Protein AF-A0AAN4ZEY9-F1 (afdb_monomer)

Sequence (104 aa):
LICASRSPPEIDVVPFLPQPPITRKPCDSSREACYYFRYHGSRVSRDFPVHGCAKFEDLPRECKSGVDFYEPNWRIRHGGAEYFGSIKCCSNDYCNEIEEPMFV

Mean predicted aligned error: 7.54 Å

Secondary structure (DSSP, 8-state):
-EEEEBPPPS-TT-TTSPPPPPEEEE--TTTEEEEEEEE--SSSS---EEEEEEEGGGS-GGGGGTS-EEEEEEEEEETTEEEEEEEEEESSTTTT---GGG--

InterPro domains:
  IPR045860 Snake toxin-like superfamily [G3DSA:2.10.60.10] (21-99)
  IPR045860 Snake toxin-like superfamily [SSF57302] (21-96)

Radius of gyration: 13.15 Å; Cα contacts (8 Å, |Δi|>4): 219; chains: 1; bounding box: 29×28×37 Å

Structure (mmCIF, N/CA/C/O backbone):
data_AF-A0AAN4ZEY9-F1
#
_entry.id   AF-A0AAN4ZEY9-F1
#
loop_
_atom_site.group_PDB
_atom_site.id
_atom_site.type_symbol
_atom_site.label_atom_id
_atom_site.label_alt_id
_atom_site.label_comp_id
_atom_site.label_asym_id
_atom_site.label_entity_id
_atom_site.label_seq_id
_atom_site.pdbx_PDB_ins_code
_atom_site.Cartn_x
_atom_site.Cartn_y
_atom_site.Cartn_z
_atom_site.occupancy
_atom_site.B_iso_or_equiv
_atom_site.auth_seq_id
_atom_site.auth_comp_id
_atom_site.auth_asym_id
_atom_site.auth_atom_id
_atom_site.pdbx_PDB_model_num
ATOM 1 N N . LEU A 1 1 ? -12.401 6.448 5.206 1.00 89.00 1 LEU A N 1
ATOM 2 C CA . LEU A 1 1 ? -11.058 6.469 4.599 1.00 89.00 1 LEU A CA 1
ATOM 3 C C . LEU A 1 1 ? -11.204 6.222 3.108 1.00 89.00 1 LEU A C 1
ATOM 5 O O . LEU A 1 1 ? -11.908 5.291 2.732 1.00 89.00 1 LEU A O 1
ATOM 9 N N . ILE A 1 2 ? -10.598 7.049 2.267 1.00 92.88 2 ILE A N 1
ATOM 10 C CA . ILE A 1 2 ? -10.559 6.873 0.813 1.00 92.88 2 ILE A CA 1
ATOM 11 C C . ILE A 1 2 ? -9.100 6.712 0.400 1.00 92.88 2 ILE A C 1
ATOM 13 O O . ILE A 1 2 ? -8.296 7.601 0.651 1.00 92.88 2 ILE A O 1
ATOM 17 N N . CYS A 1 3 ? -8.753 5.606 -0.252 1.00 91.56 3 CYS A N 1
ATOM 18 C CA . CYS A 1 3 ? -7.379 5.326 -0.666 1.00 91.56 3 CYS A CA 1
ATOM 19 C C . CYS A 1 3 ? -7.234 5.356 -2.186 1.00 91.56 3 CYS A C 1
ATOM 21 O O . CYS A 1 3 ? -8.173 5.034 -2.925 1.00 91.56 3 CYS A O 1
ATOM 23 N N . ALA A 1 4 ? -6.030 5.686 -2.653 1.00 91.38 4 ALA A N 1
ATOM 24 C CA . ALA A 1 4 ? -5.624 5.373 -4.014 1.00 91.38 4 ALA A CA 1
ATOM 25 C C . ALA A 1 4 ? -5.615 3.850 -4.191 1.00 91.38 4 ALA A C 1
ATOM 27 O O . ALA A 1 4 ? -5.208 3.110 -3.291 1.00 91.38 4 ALA A O 1
ATOM 28 N N . SER A 1 5 ? -6.078 3.376 -5.342 1.00 88.44 5 SER A N 1
ATOM 29 C CA . SER A 1 5 ? -6.149 1.962 -5.667 1.00 88.44 5 SER A CA 1
ATOM 30 C C . SER A 1 5 ? -5.651 1.708 -7.081 1.00 88.44 5 SER A C 1
ATOM 32 O O . SER A 1 5 ? -6.132 2.300 -8.052 1.00 88.44 5 SER A O 1
ATOM 34 N N . ARG A 1 6 ? -4.670 0.815 -7.167 1.00 85.56 6 ARG A N 1
ATOM 35 C CA . ARG A 1 6 ? -4.066 0.321 -8.399 1.00 85.56 6 ARG A CA 1
ATOM 36 C C . ARG A 1 6 ? -3.591 -1.096 -8.117 1.00 85.56 6 ARG A C 1
ATOM 38 O O . ARG A 1 6 ? -2.706 -1.293 -7.288 1.00 85.56 6 ARG A O 1
ATOM 45 N N . SER A 1 7 ? -4.212 -2.065 -8.773 1.00 74.88 7 SER A N 1
ATOM 46 C CA . SER A 1 7 ? -3.790 -3.463 -8.711 1.00 74.88 7 SER A CA 1
ATOM 47 C C . SER A 1 7 ? -2.656 -3.715 -9.707 1.00 74.88 7 SER A C 1
ATOM 49 O O . SER A 1 7 ? -2.605 -3.040 -10.743 1.00 74.88 7 SER A O 1
ATOM 51 N N . PRO A 1 8 ? -1.765 -4.683 -9.432 1.00 68.25 8 PRO A N 1
ATOM 52 C CA . PRO A 1 8 ? -0.856 -5.166 -10.459 1.00 68.25 8 PRO A CA 1
ATOM 53 C C . PRO A 1 8 ? -1.675 -5.747 -11.628 1.00 68.25 8 PRO A C 1
ATOM 55 O O . PRO A 1 8 ? -2.797 -6.220 -11.414 1.00 68.25 8 PRO A O 1
ATOM 58 N N . PRO A 1 9 ? -1.163 -5.699 -12.869 1.00 61.53 9 PRO A N 1
ATOM 59 C CA . PRO A 1 9 ? -1.810 -6.385 -13.981 1.00 61.53 9 PRO A CA 1
ATOM 60 C C . PRO A 1 9 ? -1.915 -7.889 -13.678 1.00 61.53 9 PRO A C 1
ATOM 62 O O . PRO A 1 9 ? -0.970 -8.475 -13.163 1.00 61.53 9 PRO A O 1
ATOM 65 N N . GLU A 1 10 ? -3.035 -8.527 -14.037 1.00 57.72 10 GLU A N 1
ATOM 66 C CA . GLU A 1 10 ? -3.273 -9.972 -13.819 1.00 57.72 10 GLU A CA 1
ATOM 67 C C . GLU A 1 10 ? -2.274 -10.886 -14.559 1.00 57.72 10 GLU A C 1
ATOM 69 O O . GLU A 1 10 ? -2.257 -12.097 -14.352 1.00 57.72 10 GLU A O 1
ATOM 74 N N . ILE A 1 11 ? -1.441 -10.319 -15.437 1.00 53.97 11 ILE A N 1
ATOM 75 C CA . ILE A 1 11 ? -0.481 -11.043 -16.262 1.00 53.97 11 ILE A CA 1
ATOM 76 C C . ILE A 1 11 ? 0.926 -10.765 -15.724 1.00 53.97 11 ILE A C 1
ATOM 78 O O . ILE A 1 11 ? 1.481 -9.693 -15.966 1.00 53.97 11 ILE A O 1
ATOM 82 N N . ASP A 1 12 ? 1.521 -11.768 -15.075 1.00 51.06 12 ASP A N 1
ATOM 83 C CA . ASP A 1 12 ? 2.867 -11.785 -14.462 1.00 51.06 12 ASP A CA 1
ATOM 84 C C . ASP A 1 12 ? 4.047 -11.402 -15.397 1.00 51.06 12 ASP A C 1
ATOM 86 O O . ASP A 1 12 ? 5.207 -11.470 -14.994 1.00 51.06 12 ASP A O 1
ATOM 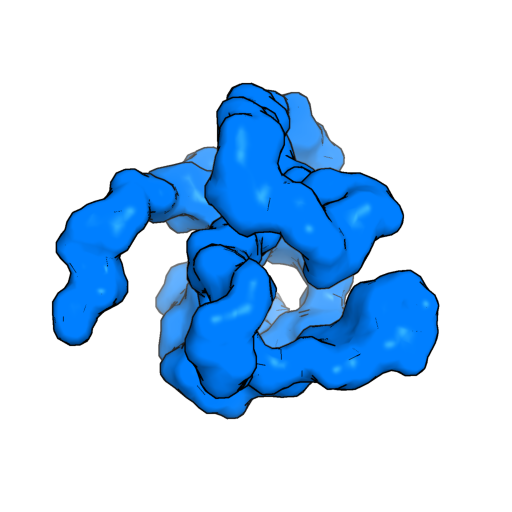90 N N . VAL A 1 13 ? 3.815 -11.055 -16.672 1.00 49.84 13 VAL A N 1
ATOM 91 C CA . VAL A 1 13 ? 4.857 -11.187 -17.712 1.00 49.84 13 VAL A CA 1
ATOM 92 C C . VAL A 1 13 ? 4.946 -10.041 -18.727 1.00 49.84 13 VAL A C 1
ATOM 94 O O . VAL A 1 13 ? 5.798 -10.104 -19.609 1.00 49.84 13 VAL A O 1
ATOM 97 N N . VAL A 1 14 ? 4.154 -8.962 -18.660 1.00 50.53 14 VAL A N 1
ATOM 98 C CA . VAL A 1 14 ? 4.226 -7.930 -19.725 1.00 50.53 14 VAL A CA 1
ATOM 99 C C . VAL A 1 14 ? 4.725 -6.575 -19.215 1.00 50.53 14 VAL A C 1
ATOM 101 O O . VAL A 1 14 ? 3.922 -5.725 -18.835 1.00 50.53 14 VAL A O 1
ATOM 104 N N . PRO A 1 15 ? 6.045 -6.305 -19.284 1.00 52.00 15 PRO A N 1
ATOM 105 C CA . PRO A 1 15 ? 6.624 -5.031 -18.856 1.00 52.00 15 PRO A CA 1
ATOM 106 C C . PRO A 1 15 ? 6.149 -3.807 -19.661 1.00 52.00 15 PRO A C 1
ATOM 108 O O . PRO A 1 15 ? 6.461 -2.688 -19.274 1.00 52.00 15 PRO A O 1
ATOM 111 N N . PHE A 1 16 ? 5.412 -3.977 -20.764 1.00 54.97 16 PHE A N 1
ATOM 112 C CA . PHE A 1 16 ? 5.058 -2.899 -21.699 1.00 54.97 16 PHE A CA 1
ATOM 113 C C . PHE A 1 16 ? 3.580 -2.498 -21.707 1.00 54.97 16 PHE A C 1
ATOM 115 O O . PHE A 1 16 ? 3.202 -1.639 -22.503 1.00 54.97 16 PHE A O 1
ATOM 122 N N . LEU A 1 17 ? 2.742 -3.081 -20.847 1.00 59.72 17 LEU A N 1
ATOM 123 C CA . LEU A 1 17 ? 1.372 -2.594 -20.723 1.00 59.72 17 LEU A CA 1
ATOM 124 C C . LEU A 1 17 ? 1.358 -1.266 -19.953 1.00 59.72 17 LEU A C 1
ATOM 126 O O . LEU A 1 17 ? 2.085 -1.129 -18.963 1.00 59.72 17 LEU A O 1
ATOM 130 N N . PRO A 1 18 ? 0.558 -0.277 -20.392 1.00 64.00 18 PRO A N 1
ATOM 131 C CA . PRO A 1 18 ? 0.346 0.930 -19.608 1.00 64.00 18 PRO A CA 1
ATOM 132 C C . PRO A 1 18 ? -0.175 0.536 -18.225 1.00 64.00 18 PRO A C 1
ATOM 134 O O . PRO A 1 18 ? -1.072 -0.304 -18.110 1.00 64.00 18 PRO A O 1
ATOM 137 N N . GLN A 1 19 ? 0.408 1.120 -17.174 1.00 66.12 19 GLN A N 1
ATOM 138 C CA . GLN A 1 19 ? -0.0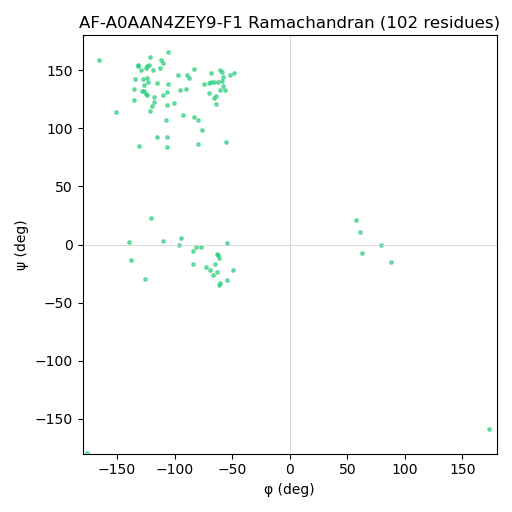77 0.888 -15.818 1.00 66.12 19 GLN A CA 1
ATOM 139 C C . GLN A 1 19 ? -1.556 1.305 -15.743 1.00 66.12 19 GLN A C 1
ATOM 141 O O . GLN A 1 19 ? -1.910 2.363 -16.279 1.00 66.12 19 GLN A O 1
ATOM 146 N N . PRO A 1 20 ? -2.426 0.514 -15.091 1.00 72.56 20 PRO A N 1
ATOM 147 C CA . PRO A 1 20 ? -3.812 0.915 -14.906 1.00 72.56 20 PRO A CA 1
ATOM 148 C C . PRO A 1 20 ? -3.875 2.257 -14.158 1.00 72.56 20 PRO A C 1
ATOM 150 O O . PRO A 1 20 ? -3.045 2.509 -13.279 1.00 72.56 20 PRO A O 1
ATOM 153 N N . PRO A 1 21 ? -4.829 3.147 -14.482 1.00 80.56 21 PRO A N 1
ATOM 154 C CA . PRO A 1 21 ? -4.945 4.431 -13.799 1.00 80.56 21 PRO A CA 1
ATOM 155 C C . PRO A 1 21 ? -5.150 4.229 -12.291 1.00 80.56 21 PRO A C 1
ATOM 157 O O . PRO A 1 21 ? -5.750 3.241 -11.866 1.00 80.56 21 PRO A O 1
ATOM 160 N N . ILE A 1 22 ? -4.655 5.168 -11.472 1.00 84.69 22 ILE A N 1
ATOM 161 C CA . ILE A 1 22 ? -5.039 5.187 -10.053 1.00 84.69 22 ILE A CA 1
ATOM 162 C C . ILE A 1 22 ? -6.531 5.501 -9.999 1.00 84.69 22 ILE A C 1
ATOM 164 O O . ILE A 1 22 ? -7.002 6.490 -10.560 1.00 84.69 22 ILE A O 1
ATOM 168 N N . THR A 1 23 ? -7.266 4.639 -9.313 1.00 89.31 23 THR A N 1
ATOM 169 C CA . THR A 1 23 ? -8.666 4.856 -8.956 1.00 89.31 23 THR A CA 1
ATOM 170 C C . THR A 1 23 ? -8.768 5.185 -7.474 1.00 89.31 23 THR A C 1
ATOM 172 O O . THR A 1 23 ? -7.816 5.001 -6.718 1.00 89.31 23 THR A O 1
ATOM 175 N N . ARG A 1 24 ? -9.918 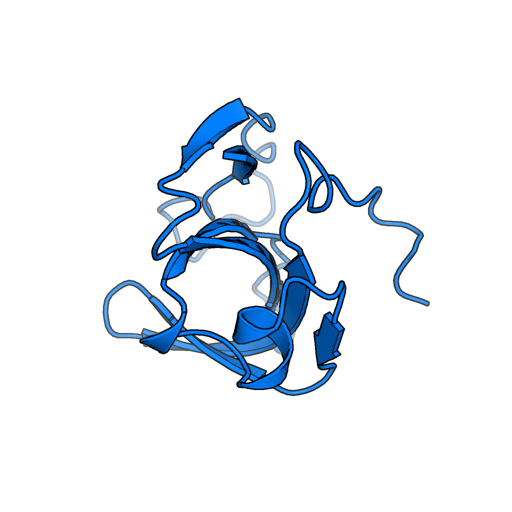5.698 -7.038 1.00 90.75 24 ARG A N 1
ATOM 176 C CA . ARG A 1 24 ? -10.175 6.015 -5.629 1.00 90.75 24 ARG A CA 1
ATOM 177 C C . ARG A 1 24 ? -11.186 5.026 -5.089 1.00 90.75 24 ARG A C 1
ATOM 179 O O . ARG A 1 24 ? -12.241 4.844 -5.696 1.00 90.75 24 ARG A O 1
ATOM 186 N N . LYS A 1 25 ? -10.869 4.399 -3.961 1.00 89.69 25 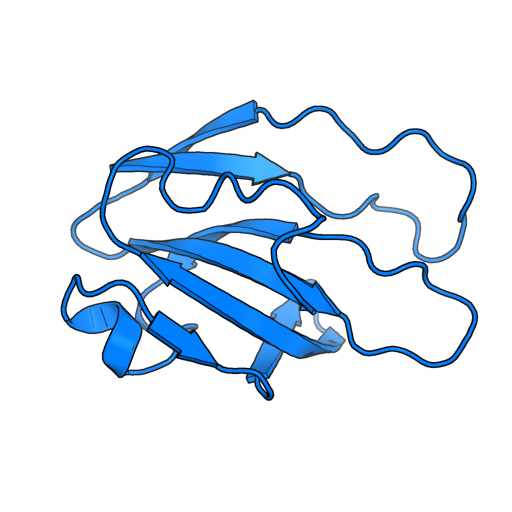LYS A N 1
ATOM 187 C CA . LYS A 1 25 ? -11.729 3.385 -3.352 1.00 89.69 25 LYS A CA 1
ATOM 188 C C . LYS A 1 25 ? -11.988 3.715 -1.880 1.00 89.69 25 LYS A C 1
ATOM 190 O O . LYS A 1 25 ? -11.032 4.013 -1.164 1.00 89.69 25 LYS A O 1
ATOM 195 N N . PRO A 1 26 ? -13.250 3.673 -1.413 1.00 93.50 26 PRO A N 1
ATOM 196 C CA . PRO A 1 26 ? -13.539 3.747 0.012 1.00 93.50 26 PRO A CA 1
ATOM 197 C C . PRO A 1 26 ? -13.048 2.476 0.721 1.00 93.50 26 PRO A C 1
ATOM 199 O O . PRO A 1 26 ? -13.212 1.370 0.204 1.00 93.50 26 PRO A O 1
ATOM 202 N N . CYS A 1 27 ? -12.477 2.657 1.907 1.00 89.31 27 CYS A N 1
ATOM 203 C CA . CYS A 1 27 ? -11.999 1.607 2.803 1.00 89.31 27 CYS A CA 1
ATOM 204 C C . CYS A 1 27 ? -12.661 1.748 4.180 1.00 89.31 27 CYS A C 1
ATOM 206 O O . CYS A 1 27 ? -13.035 2.854 4.601 1.00 89.31 27 CYS A O 1
ATOM 208 N N . ASP A 1 28 ? -12.767 0.636 4.900 1.00 91.38 28 ASP A N 1
ATOM 209 C CA . ASP A 1 28 ? -13.265 0.600 6.271 1.00 91.38 28 ASP A CA 1
ATOM 210 C C . ASP A 1 28 ? -12.187 1.108 7.236 1.00 91.38 28 ASP A C 1
ATOM 212 O O . ASP A 1 28 ? -11.314 0.362 7.672 1.00 91.38 28 ASP A O 1
ATOM 216 N N . SER A 1 29 ? -12.271 2.380 7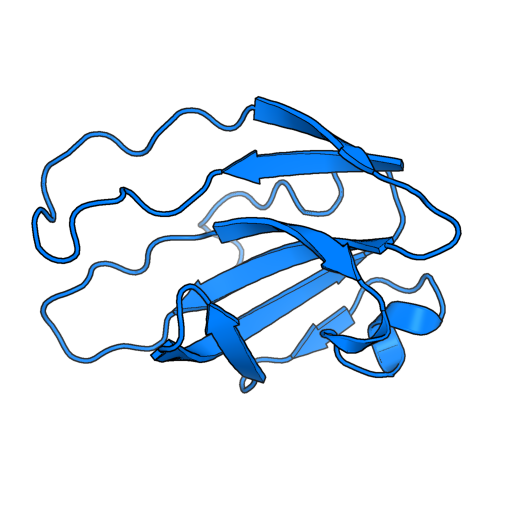.630 1.00 86.81 29 SER A N 1
ATOM 217 C CA . SER A 1 29 ? -11.307 3.011 8.544 1.00 86.81 29 SER A CA 1
ATOM 218 C C . SER A 1 29 ? -11.236 2.372 9.935 1.00 86.81 29 SER A C 1
ATOM 220 O O . SER A 1 29 ? -10.346 2.714 10.706 1.00 86.81 29 SER A O 1
ATOM 222 N N . SER A 1 30 ? -12.172 1.486 10.293 1.00 87.06 30 SER A N 1
ATOM 223 C CA . SER A 1 30 ? -12.128 0.762 11.567 1.00 87.06 30 SER A CA 1
ATOM 224 C C . SER A 1 30 ? -11.241 -0.487 11.524 1.00 87.06 30 SER A C 1
ATOM 226 O O . SER A 1 30 ? -10.874 -1.012 12.577 1.00 87.06 30 SER A O 1
ATOM 228 N N . ARG A 1 31 ? -10.902 -0.983 10.325 1.00 89.62 31 ARG A N 1
ATOM 229 C CA . ARG A 1 31 ? -10.193 -2.261 10.122 1.00 89.62 31 ARG A CA 1
ATOM 230 C C . ARG A 1 31 ? -9.099 -2.211 9.059 1.00 89.62 31 ARG A C 1
ATOM 232 O O . ARG A 1 31 ? -8.300 -3.146 8.977 1.00 89.62 31 ARG A O 1
ATOM 239 N N . GLU A 1 32 ? -9.072 -1.158 8.257 1.00 91.00 32 GLU A N 1
ATOM 240 C CA . GLU A 1 32 ? -8.207 -1.005 7.098 1.00 91.00 32 GLU A CA 1
ATOM 241 C C . GLU A 1 32 ? -7.455 0.328 7.134 1.00 91.00 32 GLU A C 1
ATOM 243 O O . GLU A 1 32 ? -7.955 1.342 7.625 1.00 91.00 32 GLU A O 1
ATOM 248 N N . ALA A 1 33 ? -6.266 0.318 6.539 1.00 90.75 33 ALA A N 1
ATOM 249 C CA . ALA A 1 33 ? -5.480 1.502 6.222 1.00 90.75 33 ALA A CA 1
ATOM 250 C C . ALA A 1 33 ? -5.211 1.568 4.716 1.00 90.75 33 ALA A C 1
ATOM 252 O O . ALA A 1 33 ? -5.282 0.562 3.998 1.00 90.75 33 ALA A O 1
ATOM 253 N N . CYS A 1 34 ? -4.860 2.759 4.244 1.00 91.81 34 CYS A N 1
ATOM 254 C CA . CYS A 1 34 ? -4.296 2.909 2.919 1.00 91.81 34 CYS A CA 1
ATOM 255 C C . CYS A 1 34 ? -2.891 2.321 2.916 1.00 91.81 34 CYS A C 1
ATOM 257 O O . CYS A 1 34 ? -2.125 2.548 3.853 1.00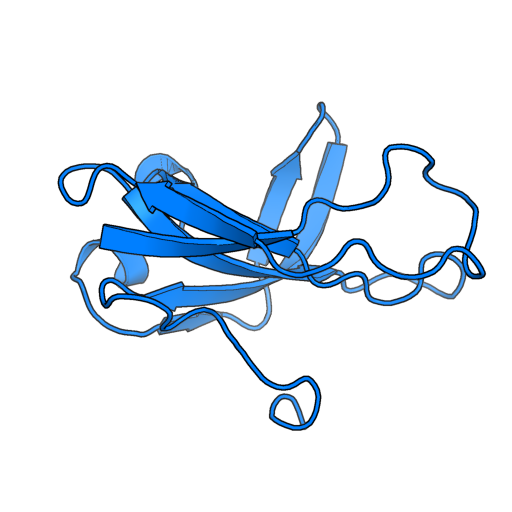 91.81 34 CYS A O 1
ATOM 259 N N . TYR A 1 35 ? -2.536 1.608 1.851 1.00 90.06 35 TYR A N 1
ATOM 260 C CA . TYR A 1 35 ? -1.178 1.120 1.657 1.00 90.06 35 TYR A CA 1
ATOM 261 C C . TYR A 1 35 ? -0.657 1.411 0.254 1.00 90.06 35 TYR A C 1
ATOM 263 O O . TYR A 1 35 ? -1.415 1.531 -0.713 1.00 90.06 35 TYR A O 1
ATOM 271 N N . TYR A 1 36 ? 0.660 1.500 0.176 1.00 89.44 36 TYR A N 1
ATOM 272 C CA . TYR A 1 36 ? 1.469 1.476 -1.027 1.00 89.44 36 TYR A CA 1
ATOM 273 C C . TYR A 1 36 ? 2.495 0.360 -0.854 1.00 89.44 36 TYR A C 1
ATOM 275 O O . TYR A 1 36 ? 3.165 0.316 0.176 1.00 89.44 36 TYR A O 1
ATOM 283 N N . PHE A 1 37 ? 2.626 -0.529 -1.830 1.00 86.69 37 PHE A N 1
ATOM 284 C CA . PHE A 1 37 ? 3.621 -1.594 -1.827 1.00 86.69 37 PHE A CA 1
ATOM 285 C C . PHE A 1 37 ? 4.439 -1.551 -3.112 1.00 86.69 37 PHE A C 1
ATOM 287 O O . PHE A 1 37 ? 3.872 -1.496 -4.202 1.00 86.69 37 PHE A O 1
ATOM 294 N N . ARG A 1 38 ? 5.764 -1.617 -2.992 1.00 82.25 38 ARG A N 1
ATOM 295 C CA . ARG A 1 38 ? 6.688 -1.687 -4.125 1.00 82.25 38 ARG A CA 1
ATOM 296 C C . ARG A 1 38 ? 7.494 -2.972 -4.042 1.00 82.25 38 ARG A C 1
ATOM 298 O O . ARG A 1 38 ? 8.235 -3.179 -3.089 1.00 82.25 38 ARG A O 1
ATOM 305 N N . TYR A 1 39 ? 7.369 -3.822 -5.053 1.00 80.19 39 TYR A N 1
ATOM 306 C CA . TYR A 1 39 ? 8.114 -5.078 -5.137 1.00 80.19 39 TYR A CA 1
ATOM 307 C C . TYR A 1 39 ? 9.626 -4.846 -5.288 1.00 80.19 39 TYR A C 1
ATOM 309 O O . TYR A 1 39 ? 10.049 -3.995 -6.063 1.00 80.19 39 TYR A O 1
ATOM 317 N N . HIS A 1 40 ? 10.435 -5.655 -4.602 1.00 74.38 40 HIS A N 1
ATOM 318 C CA . HIS A 1 40 ? 11.882 -5.764 -4.794 1.00 74.38 40 HIS A CA 1
ATOM 319 C C . HIS A 1 40 ? 12.183 -7.095 -5.511 1.00 74.38 40 HIS A C 1
ATOM 321 O O . HIS A 1 40 ? 12.307 -8.138 -4.870 1.00 74.38 40 HIS A O 1
ATOM 327 N N . GLY A 1 41 ? 12.256 -7.085 -6.849 1.00 62.22 41 GLY A N 1
ATOM 328 C CA . GLY A 1 41 ? 12.454 -8.283 -7.682 1.00 62.22 41 GLY A CA 1
ATOM 329 C C . GLY A 1 41 ? 13.658 -8.202 -8.630 1.00 62.22 41 GLY A C 1
ATOM 330 O O . GLY A 1 41 ? 14.059 -7.128 -9.075 1.00 62.22 41 GLY A O 1
ATOM 331 N N . SER A 1 42 ? 14.250 -9.353 -8.974 1.00 49.47 42 SER A N 1
ATOM 332 C CA . SER A 1 42 ? 15.367 -9.448 -9.921 1.00 49.47 42 SER A CA 1
ATOM 333 C C . SER A 1 42 ? 14.894 -9.392 -11.386 1.00 49.47 42 SER A C 1
ATOM 335 O O . SER A 1 42 ? 14.384 -10.351 -11.956 1.00 49.47 42 SER A O 1
ATOM 337 N N . ARG A 1 43 ? 15.158 -8.253 -12.034 1.00 47.00 43 ARG A N 1
ATOM 338 C CA . ARG A 1 43 ? 15.366 -8.066 -13.489 1.00 47.00 43 ARG A CA 1
ATOM 339 C C . ARG A 1 43 ? 14.249 -8.366 -14.510 1.00 47.00 43 ARG A C 1
ATOM 341 O O . ARG A 1 43 ? 14.472 -7.995 -15.659 1.00 47.00 43 ARG A O 1
ATOM 348 N N . VAL A 1 44 ? 13.084 -8.936 -14.184 1.00 44.03 44 VAL A N 1
ATOM 349 C CA . VAL A 1 44 ? 12.036 -9.194 -15.216 1.00 44.03 44 VAL A CA 1
ATOM 350 C C . VAL A 1 44 ? 10.655 -8.609 -14.892 1.00 44.03 44 VAL A C 1
ATOM 352 O O . VAL A 1 44 ? 9.965 -8.162 -15.807 1.00 44.03 44 VAL A O 1
ATOM 355 N N . SER A 1 45 ? 10.276 -8.480 -13.620 1.00 47.91 45 SER A N 1
ATOM 356 C CA . SER A 1 45 ? 9.097 -7.702 -13.227 1.00 47.91 45 SER A CA 1
ATOM 357 C C . SER A 1 45 ? 9.540 -6.277 -12.907 1.00 47.91 45 SER A C 1
ATOM 359 O O . SER A 1 45 ? 10.253 -6.060 -11.929 1.00 47.91 45 SER A O 1
ATOM 361 N N . ARG A 1 46 ? 9.162 -5.299 -13.734 1.00 52.09 46 ARG A N 1
ATOM 362 C CA . ARG A 1 46 ? 9.288 -3.880 -13.368 1.00 52.09 46 ARG A CA 1
ATOM 363 C C . ARG A 1 46 ? 8.638 -3.662 -11.998 1.00 52.09 46 ARG A C 1
ATOM 365 O O . ARG A 1 46 ? 7.662 -4.337 -11.685 1.00 52.09 46 ARG A O 1
ATOM 372 N N . ASP A 1 47 ? 9.189 -2.749 -11.208 1.00 60.53 47 ASP A N 1
ATOM 373 C CA . ASP A 1 47 ? 8.654 -2.324 -9.914 1.00 60.53 47 ASP A CA 1
ATOM 374 C C . ASP A 1 47 ? 7.201 -1.849 -10.084 1.00 60.53 47 ASP A C 1
ATOM 376 O O . ASP A 1 47 ? 6.964 -0.683 -10.377 1.00 60.53 47 ASP A O 1
ATOM 380 N N . PHE A 1 48 ? 6.217 -2.743 -9.989 1.00 68.44 48 PHE A N 1
ATOM 381 C CA . PHE A 1 48 ? 4.811 -2.363 -10.097 1.00 68.44 48 PHE A CA 1
ATOM 382 C C . PHE A 1 48 ? 4.345 -1.863 -8.730 1.00 68.44 48 PHE A C 1
ATOM 384 O O . PHE A 1 48 ? 4.239 -2.672 -7.804 1.00 68.44 48 PHE A O 1
ATOM 391 N N . PRO A 1 49 ? 4.075 -0.557 -8.563 1.00 77.00 49 PRO A N 1
ATOM 392 C CA . PRO A 1 49 ? 3.513 -0.070 -7.321 1.00 77.00 49 PRO A CA 1
ATOM 393 C C . PRO A 1 49 ? 2.066 -0.550 -7.196 1.00 77.00 49 PRO A C 1
ATOM 395 O O . PRO A 1 49 ? 1.250 -0.390 -8.109 1.00 77.00 49 PRO A O 1
ATOM 398 N N . VAL A 1 50 ? 1.742 -1.126 -6.046 1.00 83.88 50 VAL A N 1
ATOM 399 C CA . VAL A 1 50 ? 0.386 -1.543 -5.698 1.00 83.88 50 VAL A CA 1
ATOM 400 C C . VAL A 1 50 ? -0.161 -0.586 -4.660 1.00 83.88 50 VAL A C 1
ATOM 402 O O . VAL A 1 50 ? 0.494 -0.300 -3.662 1.00 83.88 50 VAL A O 1
ATOM 405 N N . HIS A 1 51 ? -1.375 -0.102 -4.893 1.00 89.00 51 HIS A N 1
ATOM 406 C CA . HIS A 1 51 ? -2.070 0.802 -3.986 1.00 89.00 51 HIS A CA 1
ATOM 407 C C . HIS A 1 51 ? -3.425 0.203 -3.611 1.00 89.00 51 HIS A C 1
ATOM 409 O O . HIS A 1 51 ? -4.117 -0.367 -4.464 1.00 89.00 51 HIS A O 1
ATOM 415 N N . GLY A 1 52 ? -3.865 0.388 -2.368 1.00 90.38 52 GLY A N 1
ATOM 416 C CA . GLY A 1 52 ? -5.237 0.056 -1.998 1.00 90.38 52 GLY A CA 1
ATOM 417 C C . GLY A 1 52 ? -5.542 0.163 -0.513 1.00 90.38 52 GLY A C 1
ATOM 418 O O . GLY A 1 52 ? -4.844 0.843 0.237 1.00 90.38 52 GLY A O 1
ATOM 419 N N . CYS A 1 53 ? -6.603 -0.540 -0.119 1.00 90.12 53 CYS A N 1
ATOM 420 C CA . CYS A 1 53 ? -6.951 -0.818 1.269 1.00 90.12 53 CYS A CA 1
ATOM 421 C C . CYS A 1 53 ? -6.276 -2.129 1.685 1.00 90.12 53 CYS A C 1
ATOM 423 O O . CYS A 1 53 ? -6.366 -3.116 0.950 1.00 90.12 53 CYS A O 1
ATOM 425 N N . ALA A 1 54 ? -5.643 -2.156 2.850 1.00 88.31 54 ALA A N 1
ATOM 426 C CA . ALA A 1 54 ? -5.178 -3.389 3.472 1.00 88.31 54 ALA A CA 1
ATOM 427 C C . ALA A 1 54 ? -5.696 -3.455 4.902 1.00 88.31 54 ALA A C 1
ATOM 429 O O . ALA A 1 54 ? -5.768 -2.437 5.597 1.00 88.31 54 ALA A O 1
ATOM 430 N N . LYS A 1 55 ? -6.056 -4.659 5.342 1.00 88.50 55 LYS A N 1
ATOM 431 C CA . LYS A 1 55 ? -6.481 -4.873 6.718 1.00 88.50 55 LYS A CA 1
ATOM 432 C C . LYS A 1 55 ? -5.299 -4.694 7.656 1.00 88.50 55 LYS A C 1
ATOM 434 O O . LYS A 1 55 ? -4.176 -5.075 7.340 1.00 88.50 55 LYS A O 1
ATOM 439 N N . PHE A 1 56 ? -5.570 -4.211 8.861 1.00 87.00 56 PHE A N 1
ATOM 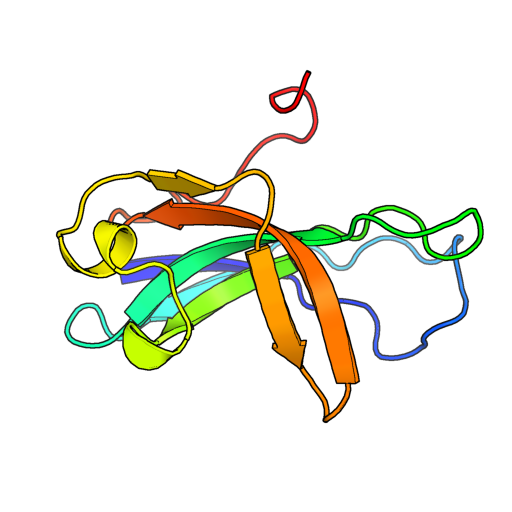440 C CA . PHE A 1 56 ? -4.555 -4.071 9.902 1.00 87.00 56 PHE A CA 1
ATOM 441 C C . PHE A 1 56 ? -3.804 -5.375 10.212 1.00 87.00 56 PHE A C 1
ATOM 443 O O . PHE A 1 56 ? -2.647 -5.324 10.617 1.00 87.00 56 PHE A O 1
ATOM 450 N N . GLU A 1 57 ? -4.440 -6.538 10.059 1.00 86.25 57 GLU A N 1
ATOM 451 C CA . GLU A 1 57 ? -3.804 -7.845 10.285 1.00 86.25 57 GLU A CA 1
ATOM 452 C C . GLU A 1 57 ? -2.701 -8.185 9.271 1.00 86.25 57 GLU A C 1
ATOM 454 O O . GLU A 1 57 ? -1.762 -8.888 9.635 1.00 86.25 57 GLU A O 1
ATOM 459 N N . ASP A 1 58 ? -2.771 -7.618 8.063 1.00 83.94 58 ASP A N 1
ATOM 460 C CA . ASP A 1 58 ? -1.836 -7.861 6.956 1.00 83.94 58 ASP A CA 1
ATOM 461 C C . ASP A 1 58 ? -0.717 -6.801 6.871 1.00 83.94 58 ASP A C 1
ATOM 463 O O . ASP A 1 58 ? 0.147 -6.851 5.991 1.00 83.94 58 ASP A O 1
ATOM 467 N N . LEU A 1 59 ? -0.740 -5.813 7.771 1.00 84.38 59 LEU A N 1
ATOM 468 C CA . LEU A 1 59 ? 0.160 -4.661 7.785 1.00 84.38 59 LEU A CA 1
ATOM 469 C C . LEU A 1 59 ? 1.124 -4.689 8.984 1.00 84.38 59 LEU A C 1
ATOM 471 O O . LEU A 1 59 ? 0.813 -5.301 10.014 1.00 84.38 59 LEU A O 1
ATOM 475 N N . PRO A 1 60 ? 2.260 -3.965 8.898 1.00 85.88 60 PRO A N 1
ATOM 476 C CA . PRO A 1 60 ? 3.100 -3.674 10.054 1.00 85.88 60 PRO A CA 1
ATOM 477 C C . PRO A 1 60 ? 2.285 -3.157 11.244 1.00 85.88 60 PRO A C 1
ATOM 479 O O . PRO A 1 60 ? 1.264 -2.476 11.091 1.00 85.88 60 PRO A O 1
ATOM 482 N N . ARG A 1 61 ? 2.732 -3.474 12.461 1.00 85.12 61 ARG A N 1
ATOM 483 C CA . ARG A 1 61 ? 1.996 -3.133 13.689 1.00 85.12 61 ARG A CA 1
ATOM 484 C C . ARG A 1 61 ? 1.810 -1.621 13.831 1.00 85.12 61 ARG A C 1
ATOM 486 O O . ARG A 1 61 ? 0.789 -1.173 14.346 1.00 85.12 61 ARG A O 1
ATOM 493 N N . GLU A 1 62 ? 2.776 -0.859 13.352 1.00 85.62 62 GLU A N 1
ATOM 494 C CA . GLU A 1 62 ? 2.848 0.593 13.342 1.00 85.62 62 GLU A CA 1
ATOM 495 C C . GLU A 1 62 ? 1.695 1.197 12.528 1.00 85.62 62 GLU A C 1
ATOM 497 O O . GLU A 1 62 ? 1.090 2.177 12.961 1.00 85.62 62 GLU A O 1
ATOM 502 N N . CYS A 1 63 ? 1.272 0.537 11.444 1.00 81.31 63 CYS A N 1
ATOM 503 C CA . CYS A 1 63 ? 0.140 0.957 10.613 1.00 81.31 63 CYS A CA 1
ATOM 504 C C . CYS A 1 63 ? -1.199 0.956 11.361 1.00 81.31 63 CYS A C 1
ATOM 506 O O . CYS A 1 63 ? -2.126 1.667 10.981 1.00 81.31 63 CYS A O 1
ATOM 508 N N . LYS A 1 64 ? -1.317 0.163 12.436 1.00 78.06 64 LYS A N 1
ATOM 509 C CA . LYS A 1 64 ? -2.535 0.076 13.261 1.00 78.06 64 LYS A CA 1
ATOM 510 C C . LYS A 1 64 ? -2.752 1.312 14.125 1.00 78.06 64 LYS A C 1
ATOM 512 O O . LYS A 1 64 ? -3.852 1.525 14.622 1.00 78.06 64 LYS A O 1
ATOM 517 N N . SER A 1 65 ? -1.698 2.095 14.351 1.00 76.00 65 SER A N 1
ATOM 518 C CA . SER A 1 65 ? -1.734 3.255 15.245 1.00 76.00 65 SER A CA 1
ATOM 519 C C . SER A 1 65 ? -2.313 4.514 14.594 1.00 76.00 65 SER A C 1
ATOM 521 O O . SER A 1 65 ? -2.423 5.544 15.252 1.00 76.00 65 SER A O 1
ATOM 523 N N . GLY A 1 66 ? -2.682 4.445 13.310 1.00 70.94 66 GLY A N 1
ATOM 524 C CA . GLY A 1 66 ? -3.152 5.599 12.544 1.00 70.94 66 GLY A CA 1
ATOM 525 C C . GLY A 1 66 ? -2.032 6.510 12.036 1.00 70.94 66 GLY A C 1
ATOM 526 O O . GLY A 1 66 ? -2.313 7.500 11.367 1.00 70.94 66 GLY A O 1
ATOM 527 N N . VAL A 1 67 ? -0.774 6.184 12.342 1.00 78.94 67 VAL A N 1
ATOM 528 C CA . VAL A 1 67 ? 0.409 6.948 11.940 1.00 78.94 67 VAL A CA 1
ATOM 529 C C . VAL A 1 67 ? 0.888 6.494 10.562 1.00 78.94 67 VAL A C 1
ATOM 531 O O . VAL A 1 67 ? 0.850 5.306 10.238 1.00 78.94 67 VAL A O 1
ATOM 534 N N . ASP A 1 68 ? 1.360 7.449 9.764 1.00 84.50 68 ASP A N 1
ATOM 535 C CA . ASP A 1 68 ? 2.061 7.174 8.514 1.00 84.50 68 ASP A CA 1
ATOM 536 C C . ASP A 1 68 ? 3.365 6.430 8.811 1.00 84.50 68 ASP A C 1
ATOM 538 O O . ASP A 1 68 ? 4.237 6.931 9.523 1.00 84.50 68 ASP A O 1
ATOM 542 N N . PHE A 1 69 ? 3.513 5.236 8.251 1.00 89.00 69 PHE A N 1
ATOM 543 C CA . PHE A 1 69 ? 4.673 4.393 8.496 1.00 89.00 69 PHE A CA 1
ATOM 544 C C . PHE A 1 69 ? 5.210 3.807 7.196 1.00 89.00 69 PHE A C 1
ATOM 546 O O . PHE A 1 69 ? 4.450 3.459 6.292 1.00 89.00 69 PHE A O 1
ATOM 553 N N . TYR A 1 70 ? 6.534 3.717 7.113 1.00 89.00 70 TYR A N 1
ATOM 554 C CA . TYR A 1 70 ? 7.262 3.131 5.999 1.00 89.00 70 TYR A CA 1
ATOM 555 C C . TYR A 1 70 ? 8.170 2.020 6.518 1.00 89.00 70 TYR A C 1
ATOM 557 O O . TYR A 1 70 ? 8.969 2.249 7.423 1.00 89.00 70 TYR A O 1
ATOM 565 N N . GLU A 1 71 ? 8.069 0.846 5.905 1.00 88.25 71 GLU A N 1
ATOM 566 C CA . GLU A 1 71 ? 8.951 -0.291 6.138 1.00 88.25 71 GLU A CA 1
ATOM 567 C C . GLU A 1 71 ? 9.625 -0.678 4.813 1.00 88.25 71 GLU A C 1
ATOM 569 O O . GLU A 1 71 ? 8.939 -1.101 3.877 1.00 88.25 71 GLU A O 1
ATOM 574 N N . PRO A 1 72 ? 10.957 -0.534 4.695 1.00 85.62 72 PRO A N 1
ATOM 575 C CA . PRO A 1 72 ? 11.677 -0.867 3.470 1.00 85.62 72 PRO A CA 1
ATOM 576 C C . PRO A 1 72 ? 11.722 -2.369 3.158 1.00 85.62 72 PRO A C 1
ATOM 578 O O . PRO A 1 72 ? 11.953 -2.721 2.007 1.00 85.62 72 PRO A O 1
ATOM 581 N N . ASN A 1 73 ? 11.537 -3.252 4.146 1.00 87.12 73 ASN A N 1
ATOM 582 C CA . ASN A 1 73 ? 11.673 -4.697 3.973 1.00 87.12 73 ASN A CA 1
ATOM 583 C C . ASN A 1 73 ? 10.460 -5.439 4.545 1.00 87.12 73 ASN A C 1
ATOM 585 O O . ASN A 1 73 ? 10.476 -5.942 5.669 1.00 87.12 73 ASN A O 1
ATOM 589 N N . TRP A 1 74 ? 9.411 -5.560 3.738 1.00 87.06 74 TRP A N 1
ATOM 590 C CA . TRP A 1 74 ? 8.166 -6.222 4.099 1.00 87.06 74 TRP A CA 1
ATOM 591 C C . TRP A 1 74 ? 7.811 -7.365 3.150 1.00 87.06 74 TRP A C 1
ATOM 593 O O . TRP A 1 74 ? 8.207 -7.400 1.982 1.00 87.06 74 TRP A O 1
ATOM 603 N N . ARG A 1 75 ? 7.040 -8.321 3.674 1.00 84.44 75 ARG A N 1
ATOM 604 C CA . ARG A 1 75 ? 6.514 -9.456 2.917 1.00 84.44 75 ARG A CA 1
ATOM 605 C C . ARG A 1 75 ? 4.999 -9.410 2.906 1.00 84.44 75 ARG A C 1
ATOM 607 O O . ARG A 1 75 ? 4.384 -9.359 3.966 1.00 84.44 75 ARG A O 1
ATOM 614 N N . ILE A 1 76 ? 4.408 -9.474 1.718 1.00 75.19 76 ILE A N 1
ATOM 615 C CA . ILE A 1 76 ? 2.955 -9.586 1.556 1.00 75.19 76 ILE A CA 1
ATOM 616 C C . ILE A 1 76 ? 2.605 -10.873 0.831 1.00 75.19 76 ILE A C 1
ATOM 618 O O . ILE A 1 76 ? 3.359 -11.344 -0.022 1.00 75.19 76 ILE A O 1
ATOM 622 N N . ARG A 1 77 ? 1.424 -11.414 1.127 1.00 69.00 77 ARG A N 1
ATOM 623 C CA . ARG A 1 77 ? 0.859 -12.538 0.387 1.00 69.00 77 ARG A CA 1
ATOM 624 C C . ARG A 1 77 ? -0.284 -12.049 -0.495 1.00 69.00 77 ARG A C 1
ATOM 626 O O . ARG A 1 77 ? -1.274 -11.535 0.012 1.00 69.00 77 ARG A O 1
ATOM 633 N N . HIS A 1 78 ? -0.161 -12.229 -1.806 1.00 63.25 78 HIS A N 1
ATOM 634 C CA . HIS A 1 78 ? -1.185 -11.853 -2.783 1.00 63.25 78 HIS A CA 1
ATOM 635 C C . HIS A 1 78 ? -1.375 -12.991 -3.792 1.00 63.25 78 HIS A C 1
ATOM 637 O O . HIS A 1 78 ? -0.401 -13.586 -4.238 1.00 63.25 78 HIS A O 1
ATOM 643 N N . GLY A 1 79 ? -2.619 -13.376 -4.099 1.00 61.56 79 GLY A N 1
ATOM 644 C CA . GLY A 1 79 ? -2.887 -14.469 -5.052 1.00 61.56 79 GLY A CA 1
ATOM 645 C C . GLY A 1 79 ? -2.254 -15.826 -4.690 1.00 61.56 79 GLY A C 1
ATOM 646 O O . GLY A 1 79 ? -2.041 -16.658 -5.562 1.00 61.56 79 GLY A O 1
ATOM 647 N N . GLY A 1 80 ? -1.911 -16.053 -3.416 1.00 63.78 80 GLY A N 1
ATOM 648 C CA . GLY A 1 80 ? -1.209 -17.256 -2.955 1.00 63.78 80 GLY A CA 1
ATOM 649 C C . GLY A 1 80 ? 0.323 -17.184 -3.020 1.00 63.78 80 GLY A C 1
ATOM 650 O O . GLY A 1 80 ? 0.959 -17.977 -2.323 1.00 63.78 80 GLY A O 1
ATOM 651 N N . ALA A 1 81 ? 0.894 -16.216 -3.744 1.00 64.12 81 ALA A N 1
ATOM 652 C CA . ALA A 1 81 ? 2.329 -15.951 -3.830 1.00 64.12 81 ALA A CA 1
ATOM 653 C C . ALA A 1 81 ? 2.800 -14.979 -2.733 1.00 64.12 81 ALA A C 1
ATOM 655 O O . ALA A 1 81 ? 2.064 -14.079 -2.320 1.00 64.12 81 ALA A O 1
ATOM 656 N N . GLU A 1 82 ? 4.025 -15.184 -2.241 1.00 74.31 82 GLU A N 1
ATOM 657 C CA . GLU A 1 82 ? 4.694 -14.275 -1.306 1.00 74.31 82 GLU A CA 1
ATOM 658 C C . GLU A 1 82 ? 5.601 -13.329 -2.085 1.00 74.31 82 GLU A C 1
ATOM 660 O O . GLU A 1 82 ? 6.382 -13.750 -2.938 1.00 74.31 82 GLU A O 1
ATOM 665 N N . TYR A 1 83 ? 5.505 -12.050 -1.759 1.00 75.81 83 TYR A N 1
ATOM 666 C CA . TYR A 1 83 ? 6.257 -10.997 -2.403 1.00 75.81 83 TYR A CA 1
ATOM 667 C C . TYR A 1 83 ? 7.061 -10.219 -1.377 1.00 75.81 83 TYR A C 1
ATOM 669 O O . TYR A 1 83 ? 6.560 -9.912 -0.297 1.00 75.81 83 TYR A O 1
ATOM 677 N N . PHE A 1 84 ? 8.289 -9.865 -1.744 1.00 82.94 84 PHE A N 1
ATOM 678 C CA . PHE A 1 84 ? 9.181 -9.040 -0.942 1.00 82.94 84 PHE A CA 1
ATOM 679 C C . PHE A 1 84 ? 9.265 -7.636 -1.539 1.00 82.94 84 PHE A C 1
ATOM 681 O O . PHE A 1 84 ? 9.316 -7.487 -2.761 1.00 82.94 84 PHE A O 1
ATOM 688 N N . GLY A 1 85 ? 9.243 -6.611 -0.697 1.00 84.56 85 GLY A N 1
ATOM 689 C CA . GLY A 1 85 ? 9.105 -5.234 -1.149 1.00 84.56 85 GLY A CA 1
ATOM 690 C C . GLY A 1 85 ? 9.191 -4.220 -0.019 1.00 84.56 85 GLY A C 1
ATOM 691 O O . GLY A 1 85 ? 9.336 -4.594 1.142 1.00 84.56 85 GLY A O 1
ATOM 692 N N . SER A 1 86 ? 9.056 -2.947 -0.360 1.00 86.88 86 SER A N 1
ATOM 693 C CA . SER A 1 86 ? 8.837 -1.883 0.610 1.00 86.88 86 SER A CA 1
ATOM 694 C C . SER A 1 86 ? 7.351 -1.560 0.712 1.00 86.88 86 SER A C 1
ATOM 696 O O . SER A 1 86 ? 6.604 -1.653 -0.265 1.00 86.88 86 SER A O 1
ATOM 698 N N . ILE A 1 87 ? 6.903 -1.192 1.908 1.00 88.44 87 ILE A N 1
ATOM 699 C CA . ILE A 1 87 ? 5.514 -0.834 2.185 1.00 88.44 87 ILE A CA 1
ATOM 700 C C . ILE A 1 87 ? 5.443 0.533 2.859 1.00 88.44 87 ILE A C 1
ATOM 702 O O . ILE A 1 87 ? 6.206 0.830 3.773 1.00 88.44 87 ILE A O 1
ATOM 706 N N . LYS A 1 88 ? 4.493 1.364 2.436 1.00 90.50 88 LYS A N 1
ATOM 707 C CA . LYS A 1 88 ? 4.018 2.520 3.199 1.00 90.50 88 LYS A CA 1
ATOM 708 C C . LYS A 1 88 ? 2.560 2.288 3.558 1.00 90.50 88 LYS A C 1
ATOM 710 O O . LYS A 1 88 ? 1.786 1.840 2.717 1.00 90.50 88 LYS A O 1
ATOM 715 N N . CYS A 1 89 ? 2.173 2.629 4.772 1.00 90.12 89 CYS A N 1
ATOM 716 C CA . CYS A 1 89 ? 0.791 2.609 5.223 1.00 90.12 89 CYS A CA 1
ATOM 717 C C . CYS A 1 89 ? 0.436 3.919 5.922 1.00 90.12 89 CYS A C 1
ATOM 719 O O . CYS A 1 89 ? 1.311 4.611 6.441 1.00 90.12 89 CYS A O 1
ATOM 721 N N . CYS A 1 90 ? -0.844 4.274 5.899 1.00 90.06 90 CYS A N 1
ATOM 722 C CA . CYS A 1 90 ? -1.333 5.539 6.436 1.00 90.06 90 CYS A CA 1
ATOM 723 C C . CYS A 1 90 ? -2.865 5.518 6.585 1.00 90.06 90 CYS A C 1
ATOM 725 O O . CYS A 1 90 ? -3.551 4.710 5.955 1.00 90.06 90 CYS A O 1
ATOM 727 N N . SER A 1 91 ? -3.413 6.391 7.437 1.00 89.94 91 SER A N 1
ATOM 728 C CA . SER A 1 91 ? -4.845 6.393 7.809 1.00 89.94 91 SER A CA 1
ATOM 729 C C . SER A 1 91 ? -5.581 7.695 7.468 1.00 89.94 91 SER A C 1
ATOM 731 O O . SER A 1 91 ? -6.627 7.987 8.043 1.00 89.94 91 SER A O 1
ATOM 733 N N . ASN A 1 92 ? -5.052 8.462 6.513 1.00 89.56 92 ASN A N 1
ATOM 734 C CA . ASN A 1 92 ? -5.671 9.675 5.977 1.00 89.56 92 ASN A CA 1
ATOM 735 C C . ASN A 1 92 ? -6.149 9.452 4.537 1.00 89.56 92 ASN A C 1
ATOM 737 O O . ASN A 1 92 ? -5.624 8.599 3.825 1.00 89.56 92 ASN A O 1
ATOM 741 N N . ASP A 1 93 ? -7.126 10.230 4.079 1.00 90.88 93 ASP A N 1
ATOM 742 C CA . ASP A 1 93 ? -7.592 10.110 2.698 1.00 90.88 93 ASP A CA 1
ATOM 743 C C . ASP A 1 93 ? -6.447 10.410 1.708 1.00 90.88 93 ASP A C 1
ATOM 745 O O . ASP A 1 93 ? -5.717 11.389 1.857 1.00 90.88 93 ASP A O 1
ATOM 749 N N . TYR A 1 94 ? -6.286 9.549 0.700 1.00 89.00 94 TYR A N 1
ATOM 750 C CA . TYR A 1 94 ? -5.307 9.648 -0.395 1.00 89.00 94 TYR A CA 1
ATOM 751 C C . TYR A 1 94 ? -3.822 9.635 0.013 1.00 89.00 94 TYR A C 1
ATOM 753 O O . TYR A 1 94 ? -2.949 9.845 -0.821 1.00 89.00 94 TYR A O 1
ATOM 761 N N . CYS A 1 95 ? -3.489 9.329 1.265 1.00 88.12 95 CYS A N 1
ATOM 762 C CA . CYS A 1 95 ? -2.109 9.378 1.775 1.00 88.12 95 CYS A CA 1
ATOM 763 C C . CYS A 1 95 ? -1.135 8.365 1.128 1.00 88.12 95 CYS A C 1
ATOM 765 O O . CYS A 1 95 ? 0.091 8.489 1.254 1.00 88.12 95 CYS A O 1
ATOM 767 N N . ASN A 1 96 ? -1.680 7.346 0.453 1.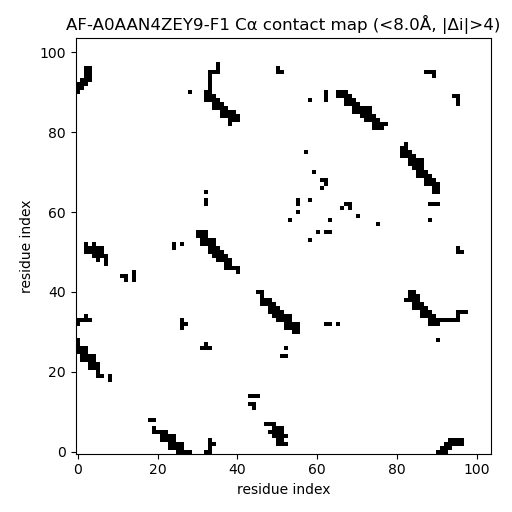00 89.81 96 ASN A N 1
ATOM 768 C CA . ASN A 1 96 ? -0.942 6.346 -0.314 1.00 89.81 96 ASN A CA 1
ATOM 769 C C . ASN A 1 96 ? -0.819 6.697 -1.807 1.00 89.81 96 ASN A C 1
ATOM 771 O O . ASN A 1 96 ? -0.330 5.876 -2.582 1.00 89.81 96 ASN A O 1
ATOM 775 N N . GLU A 1 97 ? -1.265 7.879 -2.231 1.00 87.69 97 GLU A N 1
ATOM 776 C CA . GLU A 1 97 ? -0.973 8.433 -3.552 1.00 87.69 97 GLU A CA 1
ATOM 777 C C . GLU A 1 97 ? 0.436 9.035 -3.517 1.00 87.69 97 GLU A C 1
ATOM 779 O O . GLU A 1 97 ? 0.643 10.195 -3.173 1.00 87.69 97 GLU A O 1
ATOM 784 N N . ILE A 1 98 ? 1.434 8.191 -3.771 1.00 75.62 98 ILE A N 1
ATOM 785 C CA . ILE A 1 98 ? 2.842 8.583 -3.745 1.00 75.62 98 ILE A CA 1
ATOM 786 C C . ILE A 1 98 ? 3.290 8.799 -5.183 1.00 75.62 98 ILE A C 1
ATOM 788 O O . ILE A 1 98 ? 3.210 7.879 -5.999 1.00 75.62 98 ILE A O 1
ATOM 792 N N . GLU A 1 99 ? 3.770 9.999 -5.491 1.00 61.69 99 GLU A N 1
ATOM 793 C CA . GLU A 1 99 ? 4.490 10.230 -6.737 1.00 61.69 99 GLU A CA 1
ATOM 794 C C . GLU A 1 99 ? 5.780 9.387 -6.701 1.00 61.69 99 GLU A C 1
ATOM 796 O O . GLU A 1 99 ? 6.556 9.454 -5.743 1.00 61.69 99 GLU A O 1
ATOM 801 N N . GLU A 1 100 ? 6.019 8.587 -7.745 1.00 53.66 100 GLU A N 1
ATOM 802 C CA . GLU A 1 100 ? 7.155 7.655 -7.862 1.00 53.66 100 GLU A CA 1
ATOM 803 C C . GLU A 1 100 ? 8.573 8.227 -7.557 1.00 53.66 100 GLU A C 1
ATOM 805 O O . GLU A 1 100 ? 9.423 7.416 -7.182 1.00 53.66 100 GLU A O 1
ATOM 810 N N . PRO A 1 101 ? 8.892 9.548 -7.620 1.00 45.44 101 PRO A N 1
ATOM 811 C CA . PRO A 1 101 ? 10.236 10.036 -7.292 1.00 45.44 101 PRO A CA 1
ATOM 812 C C . PRO A 1 101 ? 10.582 10.115 -5.793 1.00 45.44 101 PRO A C 1
ATOM 814 O O . PRO A 1 101 ? 11.706 10.487 -5.468 1.00 45.44 101 PRO A O 1
ATOM 817 N N . MET A 1 102 ? 9.672 9.793 -4.865 1.00 44.62 102 MET A N 1
ATOM 818 C CA . MET A 1 102 ? 9.925 9.978 -3.421 1.00 44.62 102 MET A CA 1
ATOM 819 C C . MET A 1 102 ? 10.687 8.833 -2.727 1.00 44.62 102 MET A C 1
ATOM 821 O O . MET A 1 102 ? 11.037 8.961 -1.555 1.00 44.62 102 MET A O 1
ATOM 825 N N . PHE A 1 103 ? 10.968 7.731 -3.424 1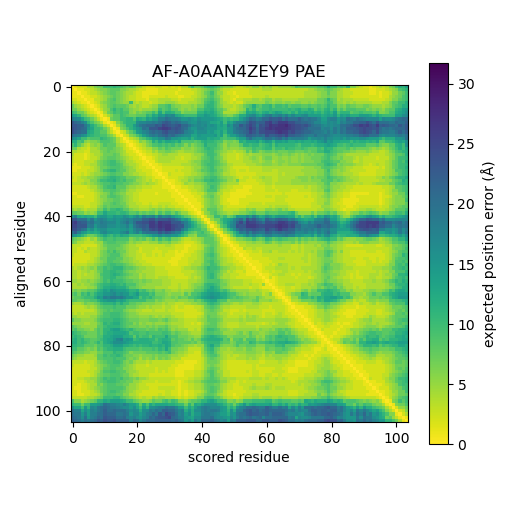.00 42.94 103 PHE A N 1
ATOM 826 C CA . PHE A 1 103 ? 11.756 6.613 -2.895 1.00 42.94 103 PHE A CA 1
ATOM 827 C C . PHE A 1 103 ? 13.148 6.614 -3.534 1.00 42.94 103 PHE A C 1
ATOM 829 O O . PHE A 1 103 ? 13.363 5.937 -4.545 1.00 42.94 103 PHE A O 1
ATOM 836 N N . VAL A 1 104 ? 14.049 7.420 -2.964 1.00 36.12 104 VAL A N 1
ATOM 837 C CA . VAL A 1 104 ? 15.475 7.517 -3.326 1.00 36.12 104 VAL A CA 1
ATOM 838 C C . VAL A 1 104 ? 16.319 6.758 -2.312 1.00 36.12 104 VAL A C 1
ATOM 840 O O . VAL A 1 104 ? 16.067 6.947 -1.101 1.00 36.12 104 VAL A O 1
#

Solvent-accessible surface area (backbone atoms only — not comparable to full-atom values): 6108 Å² total; per-residue (Å²): 76,38,18,27,28,25,73,69,72,96,59,93,78,63,80,79,62,81,78,71,70,78,40,80,41,81,41,57,65,91,55,32,28,21,25,28,36,35,51,67,65,88,91,68,60,67,71,56,63,30,27,25,71,42,45,46,90,79,45,60,77,61,41,66,72,54,39,76,37,75,43,75,82,40,74,47,78,56,99,88,45,78,45,48,20,31,37,36,30,20,62,51,66,42,65,36,63,68,69,82,83,76,80,123

Organism: NCBI:txid1317129

Nearest PDB structures (foldseek):
  6fai-assembly1_D  TM=3.577E-01  e=2.414E-01  Saccharomyces cerevisiae S288C
  6okk-assembly1_D  TM=3.369E-01  e=1.941E-01  Plasmodium falciparum 3D7
  5xyi-assembly1_D  TM=3.119E-01  e=1.838E-01  Trichomonas vaginalis
  6uz7-assembly1_D  TM=3.603E-01  e=4.162E-01  Kluyveromyces lactis
  6zme-assembly1_SD  TM=3.512E-01  e=1.050E+00  Homo sapiens

Foldseek 3Di:
DKEWFFDDPPDQADPPDDGPDTDIDDDDLVFWWWKWWWFDDPDGDDGRIGIDIDGCVQDDVVLVVQDWDKDQWDWGADPNDITTTIMITHRDHHPNVDDVVPPD

pLDDT: mean 76.81, std 15.21, range [36.12, 93.5]